Protein AF-A0AAW5ZBQ0-F1 (afdb_monomer_lite)

Radius of gyration: 15.32 Å; chains: 1; bounding box: 33×27×34 Å

Organism: Escherichia coli (NCBI:txid562)

InterPro domains:
  IPR016039 Thiolase-like [G3DSA:3.40.47.10] (1-77)
  IPR016039 Thiolase-like [SSF53901] (1-77)
  IPR020616 Thiolase, N-terminal [PF00108] (1-77)

Sequence (77 aa):
DALAHRSHQRAAQAWSDGKLKEEVMTAFIPPYKQPLVEDNNIRGNSSLADYAKLRPAFDRKHGTVTAANSTPLTDGA

Structure (mmCIF, N/CA/C/O backbone):
data_AF-A0AAW5ZBQ0-F1
#
_entry.id   AF-A0AAW5ZBQ0-F1
#
loop_
_atom_site.group_PDB
_atom_site.id
_atom_site.type_symbol
_atom_site.label_atom_id
_atom_site.label_alt_id
_atom_site.label_comp_id
_atom_site.label_asym_id
_atom_site.label_entity_id
_atom_site.label_seq_id
_atom_site.pdbx_PDB_ins_code
_atom_site.Cartn_x
_atom_site.Cartn_y
_atom_site.Cartn_z
_atom_site.occupancy
_atom_site.B_iso_or_equiv
_atom_site.auth_seq_id
_atom_site.auth_comp_id
_atom_site.auth_asym_id
_atom_site.auth_atom_id
_atom_site.pdbx_PDB_model_num
ATOM 1 N N . ASP A 1 1 ? 5.974 -6.099 -12.108 1.00 95.88 1 ASP A N 1
ATOM 2 C CA . ASP A 1 1 ? 4.593 -5.593 -12.298 1.00 95.88 1 ASP A CA 1
ATOM 3 C C . ASP A 1 1 ? 3.507 -6.625 -12.037 1.00 95.88 1 ASP A C 1
ATOM 5 O O . ASP A 1 1 ? 2.745 -6.428 -11.102 1.00 95.88 1 ASP A O 1
ATOM 9 N N . ALA A 1 2 ? 3.456 -7.753 -12.759 1.00 97.19 2 ALA A N 1
ATOM 10 C CA . ALA A 1 2 ? 2.412 -8.772 -12.552 1.00 97.19 2 ALA A CA 1
ATOM 11 C C . ALA A 1 2 ? 2.284 -9.261 -11.098 1.00 97.19 2 ALA A C 1
ATOM 13 O O . ALA A 1 2 ? 1.178 -9.450 -10.597 1.00 97.19 2 ALA A O 1
ATOM 14 N N . LEU A 1 3 ? 3.412 -9.426 -10.399 1.00 97.50 3 LEU A N 1
ATOM 15 C CA . LEU A 1 3 ? 3.415 -9.771 -8.978 1.00 97.50 3 LEU A CA 1
ATOM 16 C C . LEU A 1 3 ? 2.743 -8.690 -8.117 1.00 97.50 3 LEU A C 1
ATOM 18 O O . LEU A 1 3 ? 1.887 -9.016 -7.303 1.00 97.50 3 LEU A O 1
ATOM 22 N N . ALA A 1 4 ? 3.097 -7.421 -8.325 1.00 97.69 4 ALA A N 1
ATOM 23 C CA . ALA A 1 4 ? 2.549 -6.295 -7.573 1.00 97.69 4 ALA A CA 1
ATOM 24 C C . ALA A 1 4 ? 1.048 -6.110 -7.834 1.00 97.69 4 ALA A C 1
ATOM 26 O O . ALA A 1 4 ? 0.278 -5.919 -6.897 1.00 97.69 4 ALA A O 1
ATOM 27 N N . HIS A 1 5 ? 0.614 -6.263 -9.089 1.00 97.81 5 HIS A N 1
ATOM 28 C CA . HIS A 1 5 ? -0.805 -6.253 -9.434 1.00 97.81 5 HIS A CA 1
ATOM 29 C C . HIS A 1 5 ? -1.568 -7.375 -8.718 1.00 97.81 5 HIS A C 1
ATOM 31 O O . HIS A 1 5 ? -2.541 -7.102 -8.019 1.00 97.81 5 HIS A O 1
ATOM 37 N N . ARG A 1 6 ? -1.080 -8.624 -8.784 1.00 97.81 6 ARG A N 1
ATOM 38 C CA . ARG A 1 6 ? -1.692 -9.743 -8.044 1.00 97.81 6 ARG A CA 1
ATOM 39 C C . ARG A 1 6 ? -1.710 -9.522 -6.532 1.00 97.81 6 ARG A C 1
ATOM 41 O O . ARG A 1 6 ? -2.655 -9.966 -5.891 1.00 97.81 6 ARG A O 1
ATOM 48 N N . SER A 1 7 ? -0.692 -8.865 -5.971 1.00 98.06 7 SER A N 1
ATOM 49 C CA . SER A 1 7 ? -0.647 -8.518 -4.546 1.00 98.06 7 SER A CA 1
ATOM 50 C C . SER A 1 7 ? -1.845 -7.645 -4.159 1.00 98.06 7 SER A C 1
ATOM 52 O O . SER A 1 7 ? -2.621 -8.019 -3.284 1.00 98.06 7 SER A O 1
ATOM 54 N N . HIS A 1 8 ? -2.079 -6.552 -4.895 1.00 98.00 8 HIS A N 1
ATOM 55 C CA . HIS A 1 8 ? -3.225 -5.675 -4.650 1.00 98.00 8 HIS A CA 1
ATOM 56 C C . HIS A 1 8 ? -4.575 -6.356 -4.897 1.00 98.00 8 HIS A C 1
ATOM 58 O O . HIS A 1 8 ? -5.496 -6.141 -4.116 1.00 98.00 8 HIS A O 1
ATOM 64 N N . GLN A 1 9 ? -4.695 -7.196 -5.932 1.00 97.94 9 GLN A N 1
ATOM 65 C CA . GLN A 1 9 ? -5.930 -7.952 -6.187 1.00 97.94 9 GLN A CA 1
ATOM 66 C C . GLN A 1 9 ? -6.265 -8.898 -5.028 1.00 97.94 9 GLN A C 1
ATOM 68 O O . GLN A 1 9 ? -7.405 -8.959 -4.577 1.00 97.94 9 GLN A O 1
ATOM 73 N N . ARG A 1 10 ? -5.263 -9.608 -4.496 1.00 98.06 10 ARG A N 1
ATOM 74 C CA . ARG A 1 10 ? -5.448 -10.498 -3.342 1.00 98.06 10 ARG A CA 1
ATOM 75 C C . ARG A 1 10 ? -5.789 -9.734 -2.070 1.00 98.06 10 ARG A C 1
ATOM 77 O O . ARG A 1 10 ? -6.662 -10.182 -1.339 1.00 98.06 10 ARG A O 1
ATOM 84 N N . ALA A 1 11 ? -5.128 -8.605 -1.822 1.00 97.62 11 ALA A N 1
ATOM 85 C CA . ALA A 1 11 ? -5.408 -7.770 -0.658 1.00 97.62 11 ALA A CA 1
ATOM 86 C C . ALA A 1 11 ? -6.839 -7.202 -0.709 1.00 97.62 11 ALA A C 1
ATOM 88 O O . ALA A 1 11 ? -7.577 -7.314 0.265 1.00 97.62 11 ALA A O 1
ATOM 89 N N . ALA A 1 12 ? -7.269 -6.695 -1.871 1.00 97.81 12 ALA A N 1
ATOM 90 C CA . ALA A 1 12 ? -8.641 -6.230 -2.083 1.00 97.81 12 ALA A CA 1
ATOM 91 C C . ALA A 1 12 ? -9.668 -7.354 -1.871 1.00 97.81 12 ALA A C 1
ATOM 93 O O . ALA A 1 12 ? -10.675 -7.153 -1.194 1.00 97.81 12 ALA A O 1
ATOM 94 N N . GLN A 1 13 ? -9.394 -8.554 -2.394 1.00 98.12 13 GLN A N 1
ATOM 95 C CA . GLN A 1 13 ? -10.260 -9.713 -2.182 1.00 98.12 13 GLN A CA 1
ATOM 96 C C . GLN A 1 13 ? -10.315 -10.125 -0.706 1.00 98.12 13 GLN A C 1
ATOM 98 O O . GLN A 1 13 ? -11.389 -10.428 -0.208 1.00 98.12 13 GLN A O 1
ATOM 103 N N . ALA A 1 14 ? -9.189 -10.124 0.011 1.00 98.06 14 ALA A N 1
ATOM 104 C CA . ALA A 1 14 ? -9.153 -10.489 1.426 1.00 98.06 14 ALA A CA 1
ATOM 105 C C . ALA A 1 14 ? -9.999 -9.544 2.293 1.00 98.06 14 ALA A C 1
ATOM 107 O O . ALA A 1 14 ? -10.736 -10.016 3.161 1.00 98.06 14 ALA A O 1
ATOM 108 N N . TRP A 1 15 ? -9.947 -8.239 2.014 1.00 97.56 15 TRP A N 1
ATOM 109 C CA . TRP A 1 15 ? -10.825 -7.251 2.641 1.00 97.56 15 TRP A CA 1
ATOM 110 C C . TRP A 1 15 ? -12.295 -7.467 2.277 1.00 97.56 15 TRP A C 1
ATOM 112 O O . TRP A 1 15 ? -13.138 -7.543 3.171 1.00 97.56 15 TRP A O 1
ATOM 122 N N . SER A 1 16 ? -12.600 -7.668 0.990 1.00 96.62 16 SER A N 1
ATOM 123 C CA . SER A 1 16 ? -13.967 -7.951 0.526 1.00 96.62 16 SER A CA 1
ATOM 124 C C . SER A 1 16 ? -14.549 -9.233 1.132 1.00 96.62 16 SER A C 1
ATOM 126 O O . SER A 1 16 ? -15.737 -9.280 1.441 1.00 96.62 16 SER A O 1
ATOM 128 N N . ASP A 1 17 ? -13.724 -10.263 1.318 1.00 97.94 17 ASP A N 1
ATOM 129 C CA . ASP A 1 17 ? -14.097 -11.532 1.952 1.00 97.94 17 ASP A CA 1
ATOM 130 C C . ASP A 1 17 ? -14.230 -11.405 3.479 1.00 97.94 17 ASP A C 1
ATOM 132 O O . ASP A 1 17 ? -14.651 -12.346 4.147 1.00 97.94 17 ASP A O 1
ATOM 136 N N . GLY A 1 18 ? -13.836 -10.265 4.055 1.00 97.19 18 GLY A N 1
ATOM 137 C CA . GLY A 1 18 ? -13.843 -10.023 5.492 1.00 97.19 18 GLY A CA 1
ATOM 138 C C . GLY A 1 18 ? -12.768 -10.776 6.275 1.00 97.19 18 GLY A C 1
ATOM 139 O O . GLY A 1 18 ? -12.839 -10.800 7.499 1.00 97.19 18 GLY A O 1
ATOM 140 N N . LYS A 1 19 ? -11.763 -11.354 5.604 1.00 97.94 19 LYS A N 1
ATOM 141 C CA . LYS A 1 19 ? -10.715 -12.178 6.237 1.00 97.94 19 LYS A CA 1
ATOM 142 C C . LYS A 1 19 ? -9.864 -11.407 7.242 1.00 97.94 19 LYS A C 1
ATOM 144 O O . LYS A 1 19 ? -9.336 -12.007 8.160 1.00 97.94 19 LYS A O 1
ATOM 149 N N . LEU A 1 20 ? -9.747 -10.093 7.060 1.00 96.88 20 LEU A N 1
ATOM 150 C CA . LEU A 1 20 ? -8.915 -9.218 7.889 1.00 96.88 20 LEU A CA 1
ATOM 151 C C . LEU A 1 20 ? -9.697 -8.541 9.028 1.00 96.88 20 LEU A C 1
ATOM 153 O O . LEU A 1 20 ? -9.102 -7.873 9.867 1.00 96.88 20 LEU A O 1
ATOM 157 N N . LYS A 1 21 ? -11.025 -8.724 9.091 1.00 94.12 21 LYS A N 1
ATOM 158 C CA . LYS A 1 21 ? -11.895 -8.021 10.053 1.00 94.12 21 LYS A CA 1
ATOM 159 C C . LYS A 1 21 ? -11.599 -8.359 11.514 1.00 94.12 21 LYS A C 1
ATOM 161 O O . LYS A 1 21 ? -11.876 -7.539 12.378 1.00 94.12 21 LYS A O 1
ATOM 166 N N . GLU A 1 22 ? -11.091 -9.560 11.782 1.00 95.25 22 GLU A N 1
ATOM 167 C CA . GLU A 1 22 ? -10.771 -10.013 13.143 1.00 95.25 22 GLU A CA 1
ATOM 168 C C . GLU A 1 22 ? -9.354 -9.621 13.584 1.00 95.25 22 GLU A C 1
ATOM 170 O O . GLU A 1 22 ? -9.067 -9.611 14.778 1.00 95.25 22 GLU A O 1
ATOM 175 N N . GLU A 1 23 ? -8.478 -9.275 12.638 1.00 95.88 23 GLU A N 1
ATOM 176 C CA . GLU A 1 23 ? -7.073 -8.941 12.905 1.00 95.88 23 GLU A CA 1
ATOM 177 C C . GLU A 1 23 ? -6.836 -7.426 12.962 1.00 95.88 23 GLU A C 1
ATOM 179 O O . GLU A 1 23 ? -5.946 -6.963 13.673 1.00 95.88 23 GLU A O 1
ATOM 184 N N . VAL A 1 24 ? -7.636 -6.640 12.234 1.00 95.81 24 VAL A N 1
ATOM 185 C CA .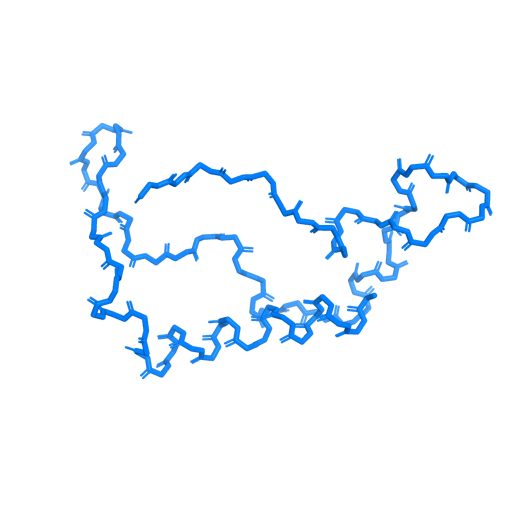 VAL A 1 24 ? -7.435 -5.193 12.115 1.00 95.81 24 VAL A CA 1
ATOM 186 C C . VAL A 1 24 ? -8.277 -4.427 13.127 1.00 95.81 24 VAL A C 1
ATOM 188 O O . VAL A 1 24 ? -9.506 -4.494 13.149 1.00 95.81 24 VAL A O 1
ATOM 191 N N . MET A 1 25 ? -7.597 -3.633 13.951 1.00 95.88 25 MET A N 1
ATOM 192 C CA . MET A 1 25 ? -8.235 -2.729 14.900 1.00 95.88 25 MET A CA 1
ATOM 193 C C . MET A 1 25 ? -8.646 -1.418 14.224 1.00 95.88 25 MET A C 1
ATOM 195 O O . MET A 1 25 ? -7.933 -0.877 13.382 1.00 95.88 25 MET A O 1
ATOM 199 N N . THR A 1 26 ? -9.783 -0.858 14.641 1.00 95.56 26 THR A N 1
ATOM 200 C CA . THR A 1 26 ? -10.201 0.475 14.189 1.00 95.56 26 THR A CA 1
ATOM 201 C C . THR A 1 26 ? -9.288 1.546 14.777 1.00 95.56 26 THR A C 1
ATOM 203 O O . THR A 1 26 ? -9.193 1.683 15.997 1.00 95.56 26 THR A O 1
ATOM 206 N N . ALA A 1 27 ? -8.675 2.351 13.914 1.00 95.25 27 ALA A N 1
ATOM 207 C CA . ALA A 1 27 ? -7.883 3.505 14.314 1.00 95.25 27 ALA A CA 1
ATOM 208 C C . ALA A 1 27 ? -8.680 4.806 14.149 1.00 95.25 27 ALA A C 1
ATOM 210 O O . ALA A 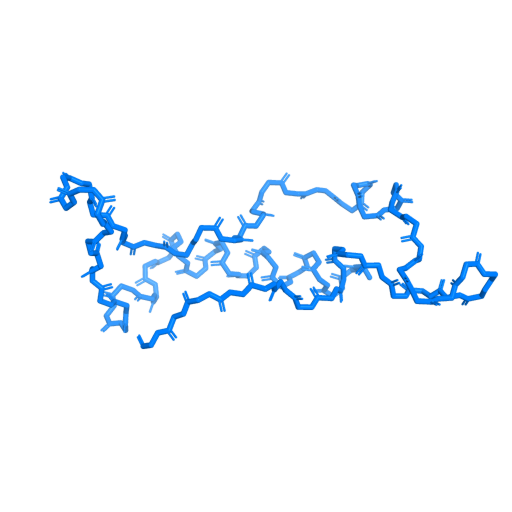1 27 ? -9.527 4.934 13.269 1.00 95.25 27 ALA A O 1
ATOM 211 N N . PHE A 1 28 ? -8.380 5.809 14.973 1.00 95.44 28 PHE A N 1
ATOM 212 C CA . PHE A 1 28 ? -8.915 7.161 14.823 1.00 95.44 28 PHE A CA 1
ATOM 213 C C . PHE A 1 28 ? -7.753 8.128 14.654 1.00 95.44 28 PHE A C 1
ATOM 215 O O . PHE A 1 28 ? -6.935 8.302 15.553 1.00 95.44 28 PHE A O 1
ATOM 222 N N . ILE A 1 29 ? -7.688 8.764 13.491 1.00 91.25 29 ILE A N 1
ATOM 223 C CA . ILE A 1 29 ? -6.653 9.746 13.168 1.00 91.25 29 ILE A CA 1
ATOM 224 C C . ILE A 1 29 ? -7.181 11.134 13.562 1.00 91.25 29 ILE A C 1
ATOM 226 O O . ILE A 1 29 ? -8.375 11.388 13.353 1.00 91.25 29 ILE A O 1
ATOM 230 N N . PRO A 1 30 ? -6.359 12.050 14.120 1.00 93.12 30 PRO A N 1
ATOM 231 C CA . PRO A 1 30 ? -6.767 13.430 14.370 1.00 93.12 30 PRO A CA 1
ATOM 232 C C . PRO A 1 30 ? -7.519 14.037 13.171 1.00 93.12 30 PRO A C 1
ATOM 234 O O . PRO A 1 30 ? -7.054 13.908 12.039 1.00 93.12 30 PRO A O 1
ATOM 237 N N . PRO A 1 31 ? -8.675 14.695 13.378 1.00 95.69 31 PRO A N 1
ATOM 238 C CA . PRO A 1 31 ? -9.256 15.142 14.649 1.00 95.69 31 PRO A CA 1
ATOM 239 C C . PRO A 1 31 ? -10.192 14.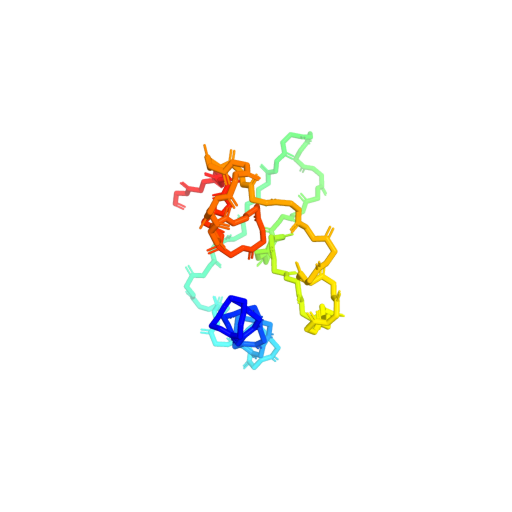119 15.336 1.00 95.69 31 PRO A C 1
ATOM 241 O O . PRO A 1 31 ? -11.111 14.520 16.045 1.00 95.69 31 PRO A O 1
ATOM 244 N N . TYR A 1 32 ? -9.993 12.815 15.115 1.00 94.50 32 TYR A N 1
ATOM 245 C CA . TYR A 1 32 ? -10.697 11.692 15.762 1.00 94.50 32 TYR A CA 1
ATOM 246 C C . TYR A 1 32 ? -12.200 11.595 15.461 1.00 94.50 32 TYR A C 1
ATOM 248 O O . TYR A 1 32 ? -12.976 11.074 16.257 1.00 94.50 32 TYR A O 1
ATOM 256 N N . LYS A 1 33 ? -12.629 12.100 14.299 1.00 94.88 33 LYS A N 1
ATOM 257 C CA . LYS A 1 33 ? -14.044 12.091 13.883 1.00 94.88 33 LYS A CA 1
ATOM 258 C C . LYS A 1 33 ? -14.411 10.944 12.949 1.00 94.88 33 LYS A C 1
ATOM 260 O O . LYS A 1 33 ? -15.577 10.575 12.883 1.00 94.88 33 LYS A O 1
ATOM 265 N N . GLN A 1 34 ? -13.442 10.435 12.193 1.00 94.81 34 GLN A N 1
ATOM 266 C CA . GLN A 1 34 ? -13.654 9.372 11.218 1.00 94.81 34 GLN A CA 1
ATOM 267 C C . GLN A 1 34 ? -12.783 8.171 11.583 1.00 94.81 34 GLN A C 1
ATOM 269 O O . GLN A 1 34 ? -11.592 8.360 11.850 1.00 94.81 34 GLN A O 1
ATOM 274 N N . PRO A 1 35 ? -13.363 6.962 11.620 1.00 95.25 35 PRO A N 1
ATOM 275 C CA . PRO A 1 35 ? -12.595 5.755 11.848 1.00 95.25 35 PRO A CA 1
ATOM 276 C C . PRO A 1 35 ? -11.856 5.345 10.567 1.00 95.25 35 PRO A C 1
ATOM 278 O O . PRO A 1 35 ? -12.410 5.407 9.469 1.00 95.25 35 PRO A O 1
ATOM 281 N N . LEU A 1 36 ? -10.618 4.886 10.719 1.00 94.94 36 LEU A N 1
ATOM 282 C CA . LEU A 1 36 ? -9.900 4.097 9.727 1.00 94.94 36 LEU A CA 1
ATOM 283 C C . LEU A 1 36 ? -10.069 2.623 10.108 1.00 94.94 36 LEU A C 1
ATOM 285 O O . LEU A 1 36 ? -9.584 2.190 11.152 1.00 94.94 36 LEU A O 1
ATOM 289 N N . VAL A 1 37 ? -10.804 1.883 9.282 1.00 95.62 37 VAL A N 1
ATOM 290 C CA . VAL A 1 37 ? -11.191 0.482 9.536 1.00 95.62 37 VAL A CA 1
ATOM 291 C C . VAL A 1 37 ? -10.558 -0.509 8.560 1.00 95.62 37 VAL A C 1
ATOM 293 O O . VAL A 1 37 ? -10.615 -1.709 8.800 1.00 95.62 37 VAL A O 1
ATOM 296 N N . GLU A 1 38 ? -9.971 -0.014 7.469 1.00 95.50 38 GLU A N 1
ATOM 297 C CA . GLU A 1 38 ? -9.404 -0.817 6.383 1.00 95.50 38 GLU A CA 1
ATOM 298 C C . GLU A 1 38 ? -8.093 -0.200 5.879 1.00 95.50 38 GLU A C 1
ATOM 300 O O . GLU A 1 38 ? -7.873 1.012 6.002 1.00 95.50 38 GLU A O 1
ATOM 305 N N . ASP A 1 39 ? -7.244 -1.025 5.260 1.00 95.94 39 ASP A N 1
ATOM 306 C CA . ASP A 1 39 ? -6.018 -0.562 4.610 1.00 95.94 39 ASP A CA 1
ATOM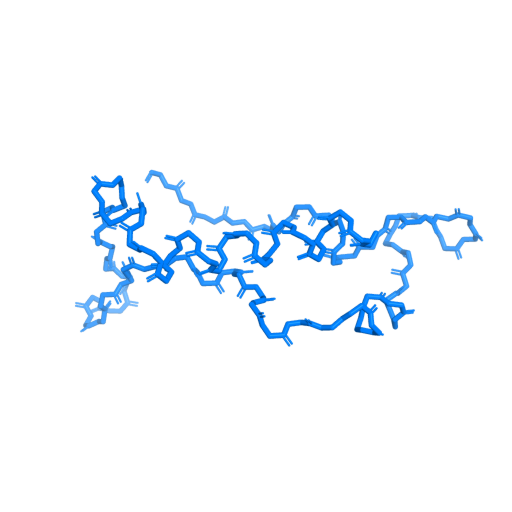 307 C C . ASP A 1 39 ? -6.333 0.359 3.424 1.00 95.94 39 ASP A C 1
ATOM 309 O O . ASP A 1 39 ? -7.026 -0.010 2.474 1.00 95.94 39 ASP A O 1
ATOM 313 N N . ASN A 1 40 ? -5.744 1.553 3.416 1.00 94.00 40 ASN A N 1
ATOM 314 C CA . ASN A 1 40 ? -6.014 2.574 2.398 1.00 94.00 40 ASN A CA 1
ATOM 315 C C . ASN A 1 40 ? -5.001 2.600 1.237 1.00 94.00 40 ASN A C 1
ATOM 317 O O . ASN A 1 40 ? -5.128 3.409 0.316 1.00 94.00 40 ASN A O 1
ATOM 321 N N . ASN A 1 41 ? -3.983 1.738 1.260 1.00 95.00 41 ASN A N 1
ATOM 322 C CA . ASN A 1 41 ? -2.927 1.691 0.244 1.00 95.00 41 ASN A CA 1
ATOM 323 C C . ASN A 1 41 ? -3.209 0.668 -0.880 1.00 95.00 41 ASN A C 1
ATOM 325 O O . ASN A 1 41 ? -2.423 0.542 -1.829 1.00 95.00 41 ASN A O 1
ATOM 329 N N . ILE A 1 42 ? -4.323 -0.065 -0.790 1.00 96.75 42 ILE A N 1
ATOM 330 C CA . ILE A 1 42 ? -4.686 -1.137 -1.715 1.00 96.75 42 ILE A CA 1
ATOM 331 C C . ILE A 1 42 ? -5.285 -0.563 -3.002 1.00 96.75 42 ILE A C 1
ATOM 333 O O . ILE A 1 42 ? -6.259 0.181 -2.997 1.00 96.75 42 ILE A O 1
ATOM 337 N N . ARG A 1 43 ? -4.732 -0.971 -4.149 1.00 95.56 43 ARG A N 1
ATOM 338 C CA . ARG A 1 43 ? -5.157 -0.542 -5.490 1.00 95.56 43 ARG A CA 1
ATOM 339 C C . ARG A 1 43 ? -5.980 -1.630 -6.180 1.00 95.56 43 ARG A C 1
ATOM 341 O O . ARG A 1 43 ? -5.542 -2.212 -7.178 1.00 95.56 43 ARG A O 1
ATOM 348 N N . GLY A 1 44 ? -7.156 -1.926 -5.627 1.00 93.62 44 GLY A N 1
ATOM 349 C CA . GLY A 1 44 ? -8.033 -3.009 -6.102 1.00 93.62 44 GLY A CA 1
ATOM 350 C C . GLY A 1 44 ? -8.531 -2.833 -7.543 1.00 93.62 44 GLY A C 1
ATOM 351 O O . GLY A 1 44 ? -8.740 -3.812 -8.248 1.00 93.62 44 GLY A O 1
ATOM 352 N N . ASN A 1 45 ? -8.632 -1.596 -8.026 1.00 94.00 45 ASN A N 1
ATOM 353 C CA . ASN A 1 45 ? -9.067 -1.256 -9.385 1.00 94.00 45 ASN A CA 1
ATOM 354 C C . ASN A 1 45 ? -7.910 -0.999 -10.373 1.00 94.00 45 ASN A C 1
ATOM 356 O O . ASN A 1 45 ? -8.146 -0.500 -11.472 1.00 94.00 45 ASN A O 1
ATOM 360 N N . SER A 1 46 ? -6.662 -1.286 -9.988 1.00 93.75 46 SER A N 1
ATOM 361 C CA . SER A 1 46 ? -5.507 -1.105 -10.878 1.00 93.75 46 SER A CA 1
ATOM 362 C C . SER A 1 46 ? -5.561 -2.042 -12.085 1.00 93.75 46 SER A C 1
ATOM 364 O O . SER A 1 46 ? -6.046 -3.165 -11.986 1.00 93.75 46 SER A O 1
ATOM 366 N N . SER A 1 47 ? -4.996 -1.617 -13.215 1.00 95.75 47 SER A N 1
ATOM 367 C CA . SER A 1 47 ? -4.779 -2.472 -14.385 1.00 95.75 47 SER A CA 1
ATOM 368 C C . SER A 1 47 ? -3.286 -2.673 -14.646 1.00 95.75 47 SER A C 1
ATOM 370 O O . SER A 1 47 ? -2.470 -1.824 -14.291 1.00 95.75 47 SER A O 1
ATOM 372 N N . LEU A 1 48 ? -2.895 -3.762 -15.321 1.00 94.75 48 LEU A N 1
ATOM 373 C CA . LEU A 1 48 ? -1.490 -3.978 -15.714 1.00 94.75 48 LEU A CA 1
ATOM 374 C C . LEU A 1 48 ? -0.927 -2.833 -16.573 1.00 94.75 48 LEU A C 1
ATOM 376 O O . LEU A 1 48 ? 0.259 -2.519 -16.471 1.00 94.75 48 LEU A O 1
ATOM 380 N N . ALA A 1 49 ? -1.773 -2.173 -17.369 1.00 95.69 49 ALA A N 1
ATOM 381 C CA . ALA A 1 49 ? -1.379 -1.032 -18.189 1.00 95.69 49 ALA A CA 1
ATOM 382 C C . ALA A 1 49 ? -0.941 0.184 -17.354 1.00 95.69 49 ALA A C 1
ATOM 384 O O . ALA A 1 49 ? -0.154 0.999 -17.831 1.00 95.69 49 ALA A O 1
ATOM 385 N N . ASP A 1 50 ? -1.405 0.311 -16.109 1.00 94.75 50 ASP A N 1
ATOM 386 C CA . ASP A 1 50 ? -1.021 1.422 -15.233 1.00 94.75 50 ASP A CA 1
ATOM 387 C C . ASP A 1 50 ? 0.411 1.285 -14.712 1.00 94.75 50 ASP A C 1
ATOM 389 O O . ASP A 1 50 ? 1.098 2.289 -14.529 1.00 94.75 50 ASP A O 1
ATOM 393 N N . TYR A 1 51 ? 0.900 0.052 -14.550 1.00 95.88 51 TYR A N 1
ATOM 394 C CA . TYR A 1 51 ? 2.274 -0.223 -14.124 1.00 95.88 51 TYR A CA 1
ATOM 395 C C . TYR A 1 51 ? 3.281 0.132 -15.221 1.00 95.88 51 TYR A C 1
ATOM 397 O O . TYR A 1 51 ? 4.307 0.745 -14.936 1.00 95.88 51 TYR A O 1
ATOM 405 N N . ALA A 1 52 ? 2.947 -0.173 -16.480 1.00 93.12 52 ALA A N 1
ATOM 406 C CA . ALA A 1 52 ? 3.812 0.075 -17.634 1.00 93.12 52 ALA A CA 1
ATOM 407 C C . ALA A 1 52 ? 4.095 1.569 -17.884 1.00 93.12 52 ALA A C 1
ATOM 409 O O . ALA A 1 52 ? 5.082 1.916 -18.527 1.00 93.12 52 ALA A O 1
ATOM 410 N N . LYS A 1 53 ? 3.244 2.466 -17.368 1.00 94.38 53 LYS A N 1
ATOM 411 C CA . LYS A 1 53 ? 3.419 3.924 -17.483 1.00 94.38 53 LYS A CA 1
ATOM 412 C C . LYS A 1 53 ? 4.512 4.463 -16.553 1.00 94.38 53 LYS A C 1
ATOM 414 O O . LYS A 1 53 ? 4.935 5.610 -16.706 1.00 94.38 53 LYS A O 1
ATOM 419 N N . LEU A 1 54 ? 4.942 3.685 -15.559 1.00 94.75 54 LEU A N 1
ATOM 420 C CA . LEU A 1 54 ? 5.853 4.158 -14.525 1.00 94.75 54 LEU A CA 1
ATOM 421 C C . LEU A 1 54 ? 7.308 3.975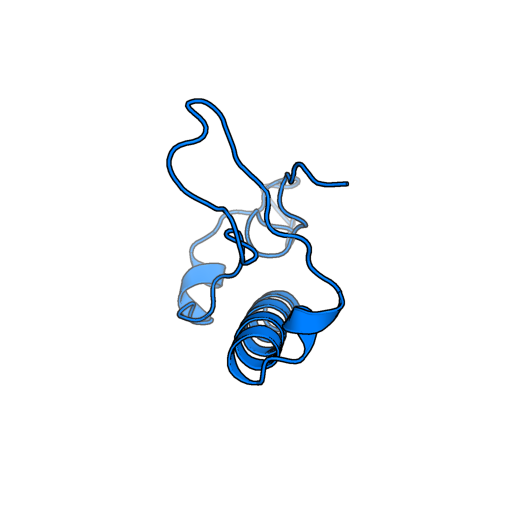 -14.931 1.00 94.75 54 LEU A C 1
ATOM 423 O O . LEU A 1 54 ? 7.735 2.918 -15.386 1.00 94.75 54 LEU A O 1
ATOM 427 N N . ARG A 1 55 ? 8.092 5.028 -14.704 1.00 95.75 55 ARG A N 1
ATOM 428 C CA . ARG A 1 55 ? 9.534 4.998 -14.935 1.00 95.75 55 ARG A CA 1
ATOM 429 C C . ARG A 1 55 ? 10.239 4.236 -13.806 1.00 95.75 55 ARG A C 1
ATOM 431 O O . ARG A 1 55 ? 9.795 4.328 -12.655 1.00 95.75 55 ARG A O 1
ATOM 438 N N . PRO A 1 56 ? 11.352 3.548 -14.104 1.00 97.38 56 PRO A N 1
ATOM 439 C CA . PRO A 1 56 ? 12.222 2.983 -13.082 1.00 97.38 56 PRO A CA 1
ATOM 440 C C . PRO A 1 56 ? 12.648 4.035 -12.052 1.00 97.38 56 PRO A C 1
ATOM 442 O O . PRO A 1 56 ? 13.028 5.151 -12.412 1.00 97.38 56 PRO A O 1
ATOM 445 N N . ALA A 1 57 ? 12.564 3.680 -10.772 1.00 96.38 57 ALA A N 1
ATOM 446 C CA . ALA A 1 57 ? 12.800 4.592 -9.657 1.00 96.38 57 ALA A CA 1
ATOM 447 C C . ALA A 1 57 ? 14.286 4.698 -9.271 1.00 96.38 57 ALA A C 1
ATOM 449 O O . ALA A 1 57 ? 14.724 5.764 -8.851 1.00 96.38 57 ALA A O 1
ATOM 450 N N . PHE A 1 58 ? 15.058 3.617 -9.438 1.00 94.94 58 PHE A N 1
ATOM 451 C CA . PHE A 1 58 ? 16.444 3.529 -8.953 1.00 94.94 58 PHE A CA 1
ATOM 452 C C . PHE A 1 58 ? 17.491 3.585 -10.072 1.00 94.94 58 PHE A C 1
ATOM 454 O O . PHE A 1 58 ? 18.486 4.291 -9.944 1.00 94.94 58 PHE A O 1
ATOM 461 N N . ASP A 1 59 ? 17.256 2.895 -11.192 1.00 95.44 59 ASP A N 1
ATOM 462 C CA . ASP A 1 59 ? 18.114 2.962 -12.380 1.00 95.44 59 ASP A CA 1
ATOM 463 C C . ASP A 1 59 ? 17.291 3.351 -13.608 1.00 95.44 59 ASP A C 1
ATOM 465 O O . ASP A 1 59 ? 16.430 2.605 -14.062 1.00 95.44 59 ASP A O 1
ATOM 469 N N . ARG A 1 60 ? 17.597 4.518 -14.178 1.00 91.69 60 ARG A N 1
ATOM 470 C CA . ARG A 1 60 ? 16.880 5.090 -15.323 1.00 91.69 60 ARG A CA 1
ATOM 471 C C . ARG A 1 60 ? 17.197 4.416 -16.659 1.00 91.69 60 ARG A C 1
ATOM 473 O O . ARG A 1 60 ? 16.464 4.661 -17.613 1.00 91.69 60 ARG A O 1
ATOM 480 N N . LYS A 1 61 ? 18.297 3.663 -16.761 1.00 91.25 61 LYS A N 1
ATOM 481 C CA . LYS A 1 61 ? 18.759 3.054 -18.018 1.00 91.25 61 LYS A CA 1
ATOM 482 C C . LYS A 1 61 ? 18.340 1.593 -18.139 1.00 91.25 61 LYS A C 1
ATOM 484 O O . LYS A 1 61 ? 17.839 1.210 -19.192 1.00 91.25 61 LYS A O 1
ATOM 489 N N . HIS A 1 62 ? 18.522 0.800 -17.083 1.00 94.19 62 HIS A N 1
ATOM 490 C CA . HIS A 1 62 ? 18.254 -0.644 -17.109 1.00 94.19 62 HIS A CA 1
ATOM 491 C C . HIS A 1 62 ? 17.377 -1.128 -15.947 1.00 94.19 62 HIS A C 1
ATOM 493 O O . HIS A 1 62 ? 17.117 -2.325 -15.824 1.00 94.19 62 HIS A O 1
ATOM 499 N N . GLY A 1 63 ? 16.897 -0.218 -15.096 1.00 94.81 63 GLY A N 1
ATOM 500 C CA . GLY A 1 63 ? 16.093 -0.575 -13.938 1.00 94.81 63 GLY A CA 1
ATOM 501 C C . GLY A 1 63 ? 14.707 -1.087 -14.314 1.00 94.81 63 GLY A C 1
ATOM 502 O O . GLY A 1 63 ? 14.082 -0.638 -15.270 1.00 94.81 63 GLY A O 1
ATOM 503 N N . THR A 1 64 ? 14.200 -2.009 -13.503 1.00 96.56 64 THR A N 1
ATOM 504 C CA . THR A 1 64 ? 12.840 -2.566 -13.616 1.00 96.56 64 THR A CA 1
ATOM 505 C C . THR A 1 64 ? 11.987 -2.273 -12.380 1.00 96.56 64 THR A C 1
ATOM 507 O O . THR A 1 64 ? 10.772 -2.475 -12.385 1.00 96.56 64 THR A O 1
ATOM 510 N N . VAL A 1 65 ? 12.613 -1.770 -11.315 1.00 97.06 65 VAL A N 1
ATOM 511 C CA . VAL A 1 65 ? 11.951 -1.414 -10.061 1.00 97.06 65 VAL A CA 1
ATOM 512 C C . VAL A 1 65 ? 11.322 -0.032 -10.199 1.00 97.06 65 VAL A C 1
ATOM 514 O O . VAL A 1 65 ? 12.009 0.948 -10.486 1.00 97.06 65 VAL A O 1
ATOM 517 N N . THR A 1 66 ? 10.014 0.048 -9.992 1.00 97.62 66 THR A N 1
ATOM 518 C CA . THR A 1 66 ? 9.188 1.253 -10.096 1.00 97.62 66 THR A CA 1
ATOM 519 C C . THR A 1 66 ? 8.436 1.490 -8.789 1.00 97.62 66 THR A C 1
ATOM 521 O O . THR A 1 66 ? 8.325 0.607 -7.937 1.00 97.62 66 THR A O 1
ATOM 524 N N . ALA A 1 67 ? 7.843 2.676 -8.645 1.00 95.81 67 ALA A N 1
ATOM 525 C CA . ALA A 1 67 ? 7.032 3.008 -7.475 1.00 95.81 67 ALA A CA 1
ATOM 526 C C . ALA A 1 67 ? 5.805 2.091 -7.286 1.00 95.81 67 ALA A C 1
ATOM 528 O O . ALA A 1 67 ? 5.313 1.968 -6.171 1.00 95.81 67 ALA A O 1
ATOM 529 N N . ALA A 1 68 ? 5.286 1.447 -8.342 1.00 95.69 68 ALA A N 1
ATOM 530 C CA . ALA A 1 68 ? 4.136 0.546 -8.204 1.00 95.69 68 ALA A CA 1
ATOM 531 C C . ALA A 1 68 ? 4.505 -0.909 -7.928 1.00 95.69 68 ALA A C 1
ATOM 533 O O . ALA A 1 68 ? 3.629 -1.671 -7.531 1.00 95.69 68 ALA A O 1
ATOM 534 N N . ASN A 1 69 ? 5.752 -1.313 -8.169 1.00 96.88 69 ASN A N 1
ATOM 535 C CA . ASN A 1 69 ? 6.209 -2.671 -7.877 1.00 96.88 69 ASN A CA 1
ATOM 536 C C . ASN A 1 69 ? 7.144 -2.751 -6.658 1.00 96.88 69 ASN A C 1
ATOM 538 O O . ASN A 1 69 ? 7.688 -3.817 -6.381 1.00 96.88 69 ASN A O 1
ATOM 542 N N . SER A 1 70 ? 7.260 -1.643 -5.924 1.00 96.69 70 SER A N 1
ATOM 543 C CA . SER A 1 70 ? 7.966 -1.516 -4.649 1.00 96.69 70 SER A CA 1
ATOM 544 C C . SER A 1 70 ? 6.974 -1.441 -3.486 1.00 96.69 70 SER A C 1
ATOM 546 O O . SER A 1 70 ? 5.786 -1.182 -3.690 1.00 96.69 70 SER A O 1
ATOM 548 N N . THR A 1 71 ? 7.458 -1.642 -2.261 1.00 94.44 71 THR A N 1
ATOM 549 C CA . THR A 1 71 ? 6.640 -1.467 -1.054 1.00 94.44 71 THR A CA 1
ATOM 550 C C . THR A 1 71 ? 6.258 0.008 -0.870 1.00 94.44 71 THR A C 1
ATOM 552 O O . THR A 1 71 ? 7.129 0.872 -1.013 1.00 94.44 71 THR A O 1
ATOM 555 N N . PRO A 1 72 ? 4.988 0.328 -0.559 1.00 94.06 72 PRO A N 1
ATOM 556 C CA . PRO A 1 72 ? 4.602 1.690 -0.211 1.00 94.06 72 PRO A CA 1
ATOM 557 C C . PRO A 1 72 ? 5.226 2.106 1.128 1.00 94.06 72 PRO A C 1
ATOM 559 O O . PRO A 1 72 ? 5.544 1.261 1.961 1.00 94.06 72 PRO A O 1
ATOM 562 N N . LEU A 1 73 ? 5.371 3.414 1.339 1.00 95.06 73 LEU A N 1
ATOM 563 C CA . LEU A 1 73 ? 5.634 3.961 2.669 1.00 95.06 73 LEU A CA 1
ATOM 564 C C . LEU A 1 73 ? 4.321 3.929 3.455 1.00 95.06 73 LEU A C 1
ATOM 566 O O . LEU A 1 73 ? 3.308 4.430 2.965 1.00 95.06 73 LEU A O 1
ATOM 570 N N . THR A 1 74 ? 4.333 3.299 4.625 1.00 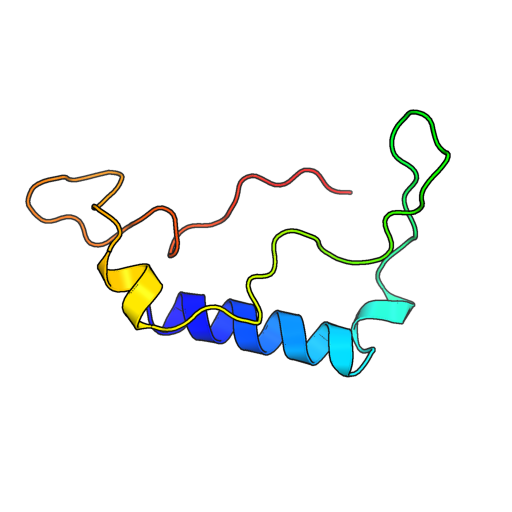94.38 74 THR A N 1
ATOM 571 C CA . THR A 1 74 ? 3.137 3.048 5.436 1.00 94.38 74 THR A CA 1
ATOM 572 C C . THR A 1 74 ? 3.423 3.298 6.906 1.00 94.38 74 THR A C 1
ATOM 574 O O . THR A 1 74 ? 4.480 2.893 7.389 1.00 94.38 74 THR A O 1
ATOM 577 N N . ASP A 1 75 ? 2.441 3.861 7.606 1.00 92.12 75 ASP A N 1
ATOM 578 C CA . ASP A 1 75 ? 2.439 4.025 9.058 1.00 92.12 75 ASP A CA 1
ATOM 579 C C . ASP A 1 75 ? 1.398 3.065 9.662 1.00 92.12 75 ASP A C 1
ATOM 581 O O . ASP A 1 75 ? 0.235 3.091 9.259 1.00 92.12 75 ASP A O 1
ATOM 585 N N . GLY A 1 76 ? 1.805 2.208 10.602 1.00 90.44 76 GLY A N 1
ATOM 586 C CA . GLY A 1 76 ? 0.932 1.216 11.245 1.00 90.44 76 GLY A CA 1
ATOM 587 C C . GLY A 1 76 ? 1.592 0.547 12.457 1.00 90.44 76 GLY A C 1
ATOM 588 O O . GLY A 1 76 ? 2.820 0.577 12.574 1.00 90.44 76 GLY A O 1
ATOM 589 N N . ALA A 1 77 ? 0.776 -0.016 13.356 1.00 87.12 77 ALA A N 1
ATOM 590 C CA . ALA A 1 77 ? 1.184 -0.731 14.570 1.00 87.12 77 ALA A CA 1
ATOM 591 C C . ALA A 1 77 ? 0.158 -1.808 14.941 1.00 87.12 77 ALA A C 1
ATOM 593 O O . ALA A 1 77 ? -1.044 -1.560 14.690 1.00 87.12 77 ALA A O 1
#

pLDDT: mean 95.5, std 1.99, range [87.12, 98.12]

Foldseek 3Di:
DVVLLVVLLVLVVCVVVCVCQVPFDWDADPVRPDIDRGDPPRDNPDDPVVLVPFAADPDRPDHPHGPSNDDDDDDDD

Secondary structure (DSSP, 8-state):
-HHHHHHHHHHHHHHHTTTTTTTPPPEE-TT--SEE-S-S---TT--HHHHHTPPBSS-TTT---BTTTSPPP----